Protein AF-A0A527WJB4-F1 (afdb_monomer)

Foldseek 3Di:
DPDLDDDLAPDCCLQDQDLLSVLCCAAAWDWDDCDPVRNDRDIGHGCVVPDQLQRSQVVSQCSCPPNPHDYHGDDSVVSVVSSPDDPD

Radius of gyration: 13.52 Å; Cα contacts (8 Å, |Δi|>4): 114; chains: 1; bounding box: 35×29×31 Å

pLDDT: mean 89.78, std 10.97, range [53.66, 98.75]

Solvent-accessible surface area (backbone atoms only — not comparable to full-atom values): 5138 Å² total; per-residue (Å²): 129,83,69,89,62,82,68,69,54,79,30,60,62,43,40,36,89,60,54,63,56,42,52,46,37,52,38,65,17,49,67,60,76,70,38,97,93,36,76,78,54,70,55,48,71,54,34,55,93,76,47,52,38,60,53,49,15,51,53,48,23,48,56,12,53,35,78,84,26,76,19,70,75,57,49,35,64,61,40,44,53,61,68,72,47,79,89,123

Sequence (88 aa):
APPHYPPLAGNQSIQMQSAVNAIRMVLNGGYPPGTAGNPMPYGMPPFAGVLSDNEVAAVVTYIRTSWGNRGAAISASEANQLRSAQLN

Structure (mmCIF, N/CA/C/O backbone):
data_AF-A0A527WJB4-F1
#
_entry.id   AF-A0A527WJB4-F1
#
loop_
_atom_site.group_PDB
_atom_site.id
_atom_site.type_symbol
_atom_site.label_atom_id
_atom_site.label_alt_id
_atom_site.label_comp_id
_atom_site.label_asym_id
_atom_site.label_entity_id
_atom_site.label_seq_id
_atom_site.pdbx_PDB_ins_code
_atom_site.Cartn_x
_atom_site.Cartn_y
_atom_site.Cartn_z
_atom_site.occupancy
_atom_site.B_iso_or_equiv
_atom_site.auth_seq_id
_atom_site.auth_comp_id
_atom_site.auth_asym_id
_atom_site.auth_atom_id
_atom_site.pdbx_PDB_model_num
ATOM 1 N N . ALA A 1 1 ? 15.140 -8.060 -20.922 1.00 56.00 1 ALA A N 1
ATOM 2 C CA . ALA A 1 1 ? 15.204 -6.876 -20.042 1.00 56.00 1 ALA A CA 1
ATOM 3 C C . ALA A 1 1 ? 14.260 -7.100 -18.865 1.00 56.00 1 ALA A C 1
ATOM 5 O O . ALA A 1 1 ? 13.274 -7.807 -19.065 1.00 56.00 1 ALA A O 1
ATOM 6 N N . PRO A 1 2 ? 14.550 -6.585 -17.658 1.00 58.41 2 PRO A N 1
ATOM 7 C CA . PRO A 1 2 ? 13.580 -6.614 -16.566 1.00 58.41 2 PRO A CA 1
ATOM 8 C C . PRO A 1 2 ? 12.281 -5.900 -16.986 1.00 58.41 2 PRO A C 1
ATOM 10 O O . PRO A 1 2 ? 12.333 -5.006 -17.836 1.00 58.41 2 PRO A O 1
ATOM 13 N N . PRO A 1 3 ? 11.116 -6.305 -16.453 1.00 64.12 3 PRO A N 1
ATOM 14 C CA . PRO A 1 3 ? 9.857 -5.658 -16.792 1.00 64.12 3 PRO A CA 1
ATOM 15 C C . PRO A 1 3 ? 9.868 -4.202 -16.308 1.00 64.12 3 PRO A C 1
ATOM 17 O O . PRO A 1 3 ? 10.395 -3.905 -15.238 1.00 64.12 3 PRO A O 1
ATOM 20 N N . HIS A 1 4 ? 9.262 -3.301 -17.089 1.00 72.06 4 HIS A N 1
ATOM 21 C CA . HIS A 1 4 ? 9.164 -1.875 -16.744 1.00 72.06 4 HIS A CA 1
ATOM 22 C C . HIS A 1 4 ? 8.439 -1.636 -15.409 1.00 72.06 4 HIS A C 1
ATOM 24 O O . HIS A 1 4 ? 8.728 -0.659 -14.725 1.00 72.06 4 HIS A O 1
ATOM 30 N N . TYR A 1 5 ? 7.550 -2.558 -15.023 1.00 81.06 5 TYR A N 1
ATOM 31 C CA . TYR A 1 5 ? 6.885 -2.587 -13.726 1.00 81.06 5 TYR A CA 1
ATOM 32 C C . TYR A 1 5 ? 7.123 -3.941 -13.050 1.00 81.06 5 TYR A C 1
ATOM 34 O O . TYR A 1 5 ? 7.006 -4.978 -13.711 1.00 81.06 5 TYR A O 1
ATOM 42 N N . PRO A 1 6 ? 7.445 -3.969 -11.748 1.00 83.44 6 PRO A N 1
ATOM 43 C CA . PRO A 1 6 ? 7.643 -5.222 -11.037 1.00 83.44 6 PRO A CA 1
ATOM 44 C C . PRO A 1 6 ? 6.326 -6.016 -10.958 1.00 83.44 6 PRO A C 1
ATOM 46 O O . PRO A 1 6 ? 5.261 -5.425 -10.763 1.00 83.44 6 PRO A O 1
ATOM 49 N N . PRO A 1 7 ? 6.368 -7.355 -11.073 1.00 90.00 7 PRO A N 1
ATOM 50 C CA . PRO A 1 7 ? 5.171 -8.171 -10.932 1.00 90.00 7 PRO A CA 1
ATOM 51 C C . PRO A 1 7 ? 4.627 -8.110 -9.498 1.00 90.00 7 PRO A C 1
ATOM 53 O O . PRO A 1 7 ? 5.383 -8.116 -8.521 1.00 90.00 7 PRO A O 1
ATOM 56 N N . LEU A 1 8 ? 3.296 -8.097 -9.380 1.00 92.56 8 LEU A N 1
ATOM 57 C CA . LEU A 1 8 ? 2.596 -8.234 -8.097 1.00 92.56 8 LEU A CA 1
ATOM 58 C C . LEU A 1 8 ? 2.407 -9.707 -7.701 1.00 92.56 8 LEU A C 1
ATOM 60 O O . LEU A 1 8 ? 2.403 -10.037 -6.516 1.00 92.56 8 LEU A O 1
ATOM 64 N N . ALA A 1 9 ? 2.266 -10.597 -8.686 1.00 95.06 9 ALA A N 1
ATOM 65 C CA . ALA A 1 9 ? 2.161 -12.036 -8.470 1.00 95.06 9 ALA A CA 1
ATOM 66 C C . ALA A 1 9 ? 3.508 -12.611 -8.011 1.00 95.06 9 ALA A C 1
ATOM 68 O O . ALA A 1 9 ? 4.552 -12.297 -8.585 1.00 95.06 9 ALA A O 1
ATOM 69 N N . GLY A 1 10 ? 3.501 -13.447 -6.972 1.00 92.38 10 GLY A N 1
ATOM 70 C CA . GLY A 1 10 ? 4.719 -14.088 -6.470 1.00 92.38 10 GLY A CA 1
ATOM 71 C C . GLY A 1 10 ? 5.659 -13.153 -5.695 1.00 92.38 10 GLY A C 1
ATOM 72 O O . GLY A 1 10 ? 6.703 -13.591 -5.214 1.00 92.38 10 GLY A O 1
ATOM 73 N N . ASN A 1 11 ? 5.297 -11.880 -5.523 1.00 91.88 11 ASN A N 1
ATOM 74 C CA . ASN A 1 11 ? 6.163 -10.875 -4.919 1.00 91.88 11 ASN A CA 1
ATOM 75 C C . ASN A 1 11 ? 6.263 -11.059 -3.395 1.00 91.88 11 ASN A C 1
ATOM 77 O O . ASN A 1 11 ? 5.258 -11.022 -2.684 1.00 91.88 11 ASN A O 1
ATOM 81 N N . GLN A 1 12 ? 7.482 -11.237 -2.881 1.00 91.38 12 GLN A N 1
ATOM 82 C CA . GLN A 1 12 ? 7.707 -11.505 -1.457 1.00 91.38 12 GLN A CA 1
ATOM 83 C C . GLN A 1 12 ? 7.247 -10.349 -0.565 1.00 91.38 12 GLN A C 1
ATOM 85 O O . GLN A 1 12 ? 6.557 -10.590 0.419 1.00 91.38 12 GLN A O 1
ATOM 90 N N . SER A 1 13 ? 7.501 -9.095 -0.947 1.00 90.75 13 SER A N 1
ATOM 91 C CA . SER A 1 13 ? 7.061 -7.916 -0.184 1.00 90.75 13 SER A CA 1
ATOM 92 C C . SER A 1 13 ? 5.537 -7.811 -0.056 1.00 90.75 13 SER A C 1
ATOM 94 O O . SER A 1 13 ? 5.041 -7.139 0.845 1.00 90.75 13 SER A O 1
ATOM 96 N N . ILE A 1 14 ? 4.795 -8.476 -0.945 1.00 93.81 14 ILE A N 1
ATOM 97 C CA . ILE A 1 14 ? 3.335 -8.590 -0.898 1.00 93.81 14 ILE A CA 1
ATOM 98 C C . ILE A 1 14 ? 2.903 -9.805 -0.075 1.00 93.81 14 ILE A C 1
ATOM 100 O O . ILE A 1 14 ? 1.913 -9.720 0.644 1.00 93.81 14 ILE A O 1
ATOM 104 N N . GLN A 1 15 ? 3.624 -10.922 -0.156 1.00 93.38 15 GLN A N 1
ATOM 105 C CA . GLN A 1 15 ? 3.237 -12.190 0.473 1.00 93.38 15 GLN A CA 1
ATOM 106 C C . GLN A 1 15 ? 3.714 -12.365 1.920 1.00 93.38 15 GLN A C 1
ATOM 108 O O . GLN A 1 15 ? 3.269 -13.292 2.594 1.00 93.38 15 GLN A O 1
ATOM 113 N N . MET A 1 16 ? 4.590 -11.490 2.417 1.00 93.75 16 MET A N 1
ATOM 114 C CA . MET A 1 16 ? 5.004 -11.483 3.822 1.00 93.75 16 MET A CA 1
ATOM 115 C C . MET A 1 16 ? 3.800 -11.420 4.775 1.00 93.75 16 MET A C 1
ATOM 117 O O . MET A 1 16 ? 2.777 -10.788 4.481 1.00 93.75 16 MET A O 1
ATOM 121 N N . GLN A 1 17 ? 3.961 -12.023 5.960 1.00 93.50 17 GLN A N 1
ATOM 122 C CA . GLN A 1 17 ? 2.956 -11.983 7.027 1.00 93.50 17 GLN A CA 1
ATOM 123 C C . GLN A 1 17 ? 2.537 -10.538 7.328 1.00 93.50 17 GLN A C 1
ATOM 125 O O . GLN A 1 17 ? 1.351 -10.221 7.305 1.00 93.50 17 GLN A O 1
ATOM 130 N N . SER A 1 18 ? 3.517 -9.649 7.511 1.00 95.62 18 SER A N 1
ATOM 131 C CA . SER A 1 18 ? 3.277 -8.213 7.632 1.00 95.62 18 SER A CA 1
ATOM 132 C C . SER A 1 18 ? 2.858 -7.599 6.294 1.00 95.62 18 SER A C 1
ATOM 134 O O . SER A 1 18 ? 3.519 -7.796 5.274 1.00 95.62 18 SER A O 1
ATOM 136 N N . ALA A 1 19 ? 1.787 -6.805 6.309 1.00 96.25 19 ALA A N 1
ATOM 137 C CA . ALA A 1 19 ? 1.325 -6.042 5.151 1.00 96.25 19 ALA A CA 1
ATOM 138 C C . ALA A 1 19 ? 1.987 -4.659 5.013 1.00 96.25 19 ALA A C 1
ATOM 140 O O . ALA A 1 19 ? 1.679 -3.929 4.071 1.00 96.25 19 ALA A O 1
ATOM 141 N N . VAL A 1 20 ? 2.913 -4.299 5.913 1.00 96.12 20 VAL A N 1
ATOM 142 C CA . VAL A 1 20 ? 3.522 -2.957 5.980 1.00 96.12 20 VAL A CA 1
ATOM 143 C C . VAL A 1 20 ? 4.118 -2.526 4.642 1.00 96.12 20 VAL A C 1
ATOM 145 O O . VAL A 1 20 ? 3.880 -1.404 4.205 1.00 96.12 20 VAL A O 1
ATOM 148 N N . ASN A 1 21 ? 4.845 -3.415 3.962 1.00 94.38 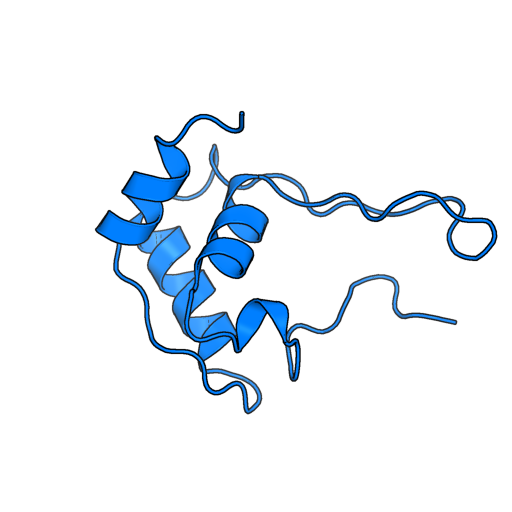21 ASN A N 1
ATOM 149 C CA . ASN A 1 21 ? 5.466 -3.090 2.678 1.00 94.38 21 ASN A CA 1
ATOM 150 C C . ASN A 1 21 ? 4.416 -2.806 1.598 1.00 94.38 21 ASN A C 1
ATOM 152 O O . ASN A 1 21 ? 4.522 -1.808 0.891 1.00 94.38 21 ASN A O 1
ATOM 156 N N . ALA A 1 22 ? 3.382 -3.645 1.496 1.00 95.38 22 ALA A N 1
ATOM 157 C CA . ALA A 1 22 ? 2.307 -3.463 0.524 1.00 95.38 22 ALA A CA 1
ATOM 158 C C . ALA A 1 22 ? 1.532 -2.157 0.764 1.00 95.38 22 ALA A C 1
ATOM 160 O O . ALA A 1 22 ? 1.290 -1.404 -0.179 1.00 95.38 22 ALA A O 1
ATOM 161 N N . ILE A 1 23 ? 1.214 -1.851 2.025 1.00 96.94 23 ILE A N 1
ATOM 162 C CA . ILE A 1 23 ? 0.513 -0.617 2.402 1.00 96.94 23 ILE A CA 1
ATOM 163 C C . ILE A 1 23 ? 1.383 0.610 2.108 1.00 96.94 23 ILE A C 1
ATOM 165 O O . ILE A 1 23 ? 0.917 1.557 1.479 1.00 96.94 23 ILE A O 1
ATOM 169 N N . ARG A 1 24 ? 2.662 0.591 2.505 1.00 95.31 24 ARG A N 1
ATOM 170 C CA . ARG A 1 24 ? 3.586 1.709 2.268 1.00 95.31 24 ARG A CA 1
ATOM 171 C C . ARG A 1 24 ? 3.831 1.960 0.789 1.00 95.31 24 ARG A C 1
ATOM 173 O O . ARG A 1 24 ? 3.922 3.121 0.414 1.00 95.31 24 ARG A O 1
ATOM 180 N N . MET A 1 25 ? 3.902 0.915 -0.034 1.00 94.06 25 MET A N 1
ATOM 181 C CA . MET A 1 25 ? 3.994 1.087 -1.482 1.00 94.06 25 MET A CA 1
ATOM 182 C C . MET A 1 25 ? 2.774 1.853 -2.001 1.00 94.06 25 MET A C 1
ATOM 184 O O . MET A 1 25 ? 2.952 2.877 -2.644 1.00 94.06 25 MET A O 1
ATOM 188 N N . VAL A 1 26 ? 1.543 1.438 -1.682 1.00 96.06 26 VAL A N 1
ATOM 189 C CA . VAL A 1 26 ? 0.337 2.145 -2.163 1.00 96.06 26 VAL A CA 1
ATOM 190 C C . VAL A 1 26 ? 0.279 3.589 -1.648 1.00 96.06 26 VAL A C 1
ATOM 192 O O . VAL A 1 26 ? 0.036 4.509 -2.424 1.00 96.06 26 VAL A O 1
ATOM 195 N N . LEU A 1 27 ? 0.540 3.814 -0.359 1.00 96.38 27 LEU A N 1
ATOM 196 C CA . LEU A 1 27 ? 0.458 5.152 0.234 1.00 96.38 27 LEU A CA 1
ATOM 197 C C . LEU A 1 27 ? 1.542 6.098 -0.295 1.00 96.38 27 LEU A C 1
ATOM 199 O O . LEU A 1 27 ? 1.231 7.215 -0.706 1.00 96.38 27 LEU A O 1
ATO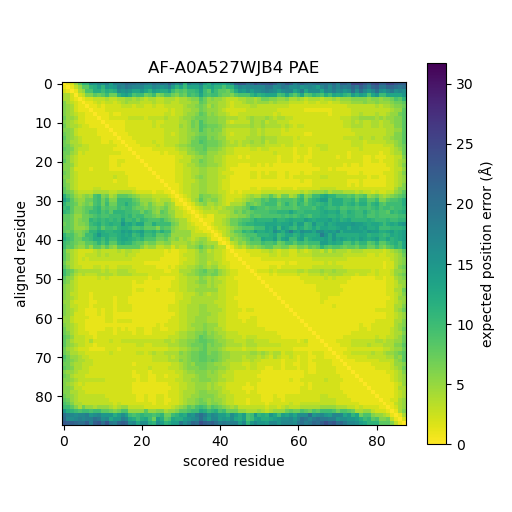M 203 N N . ASN A 1 28 ? 2.795 5.644 -0.309 1.00 94.19 28 ASN A N 1
ATOM 204 C CA . ASN A 1 28 ? 3.967 6.502 -0.506 1.00 94.19 28 ASN A CA 1
ATOM 205 C C . ASN A 1 28 ? 4.584 6.376 -1.901 1.00 94.19 28 ASN A C 1
ATOM 207 O O . ASN A 1 28 ? 5.492 7.131 -2.246 1.00 94.19 28 ASN A O 1
ATOM 211 N N . GLY A 1 29 ? 4.095 5.440 -2.710 1.00 91.38 29 GLY A N 1
ATOM 212 C CA . GLY A 1 29 ? 4.712 5.107 -3.978 1.00 91.38 29 GLY A CA 1
ATOM 213 C C . GLY A 1 29 ? 6.027 4.353 -3.786 1.00 91.38 29 GLY A C 1
ATOM 214 O O . GLY A 1 29 ? 6.320 3.788 -2.729 1.00 91.38 29 GLY A O 1
ATOM 215 N N . GLY A 1 30 ? 6.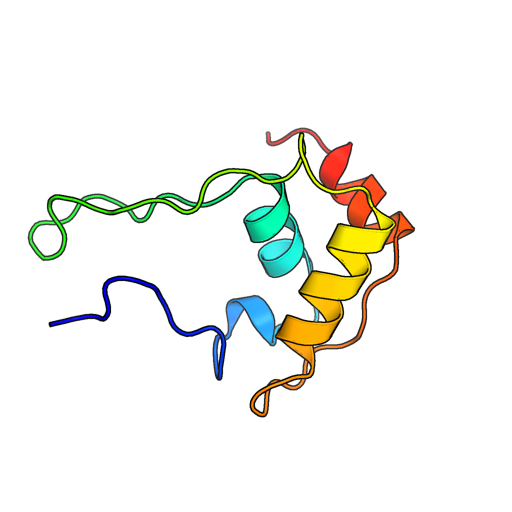839 4.335 -4.834 1.00 86.06 30 GLY A N 1
ATOM 216 C CA . GLY A 1 30 ? 8.159 3.725 -4.793 1.00 86.06 30 GLY A CA 1
ATOM 217 C C . GLY A 1 30 ? 8.945 4.018 -6.056 1.00 86.06 30 GLY A C 1
ATOM 218 O O . GLY A 1 30 ? 8.458 3.788 -7.161 1.00 86.06 30 GLY A O 1
ATOM 219 N N . TYR A 1 31 ? 10.171 4.500 -5.887 1.00 75.56 31 TYR A N 1
ATOM 220 C CA . TYR A 1 31 ? 11.099 4.740 -6.984 1.00 75.56 31 TYR A CA 1
ATOM 221 C C . TYR A 1 31 ? 12.212 3.697 -6.898 1.00 75.56 31 TYR A C 1
ATOM 223 O O . TYR A 1 31 ? 12.927 3.663 -5.893 1.00 75.56 31 TYR A O 1
ATOM 231 N N . PRO A 1 32 ? 12.359 2.816 -7.904 1.00 73.31 32 PRO A N 1
ATOM 232 C CA . PRO A 1 32 ? 13.506 1.929 -7.938 1.00 73.31 32 PRO A CA 1
ATOM 233 C C . PRO A 1 32 ? 14.796 2.760 -8.010 1.00 73.31 32 PRO A C 1
ATOM 235 O O . PRO A 1 32 ? 14.800 3.822 -8.639 1.00 73.31 32 PRO A O 1
ATOM 238 N N . PRO A 1 33 ? 15.900 2.297 -7.399 1.00 72.56 33 PRO A N 1
ATOM 239 C CA . PRO A 1 33 ? 17.172 2.989 -7.524 1.00 72.56 33 PRO A CA 1
ATOM 240 C C . PRO A 1 33 ? 17.605 3.022 -8.993 1.00 72.56 33 PRO A C 1
ATOM 242 O O . PRO A 1 33 ? 17.483 2.028 -9.717 1.00 72.56 33 PRO A O 1
ATOM 245 N N . GLY A 1 34 ? 18.141 4.165 -9.422 1.00 80.06 34 GLY A N 1
ATOM 246 C CA . GLY A 1 34 ? 18.838 4.258 -10.699 1.00 80.06 34 GLY A CA 1
ATOM 247 C C . GLY A 1 34 ? 20.083 3.376 -10.658 1.00 80.06 34 GLY A C 1
ATOM 248 O O . GLY A 1 34 ? 20.906 3.498 -9.753 1.00 80.06 34 GLY A O 1
ATOM 249 N N . THR A 1 35 ? 20.217 2.465 -11.618 1.00 82.12 35 THR A N 1
ATOM 250 C CA . THR A 1 35 ? 21.396 1.591 -11.746 1.00 82.12 35 THR A CA 1
ATOM 251 C C . THR A 1 35 ? 21.896 1.603 -13.183 1.00 82.12 35 THR A C 1
ATOM 253 O O . THR A 1 35 ? 21.164 1.995 -14.089 1.00 82.12 35 THR A O 1
ATOM 256 N N . ALA A 1 36 ? 23.110 1.105 -13.431 1.00 84.00 36 ALA A N 1
ATOM 257 C CA . ALA A 1 36 ? 23.602 0.933 -14.800 1.00 84.00 36 ALA A CA 1
ATOM 258 C C . ALA A 1 36 ? 22.659 0.066 -15.667 1.00 84.00 36 ALA A C 1
ATOM 260 O O . ALA A 1 36 ? 22.538 0.299 -16.865 1.00 84.00 36 ALA A O 1
ATOM 261 N N . GLY A 1 37 ? 21.950 -0.896 -15.059 1.00 77.00 37 GLY A N 1
ATOM 262 C CA . GLY A 1 37 ? 20.946 -1.733 -15.730 1.00 77.00 37 GLY A CA 1
ATOM 263 C C . GLY A 1 37 ? 19.527 -1.147 -15.771 1.00 77.00 37 GLY A C 1
ATOM 264 O O . GLY A 1 37 ? 18.660 -1.723 -16.423 1.00 77.00 37 GLY A O 1
ATOM 265 N N . ASN A 1 38 ? 19.276 -0.031 -15.080 1.00 70.62 38 ASN A N 1
ATOM 266 C CA . ASN A 1 38 ? 18.003 0.693 -15.067 1.00 70.62 38 ASN A CA 1
ATOM 267 C C . ASN A 1 38 ? 18.262 2.204 -14.881 1.00 70.62 38 ASN A C 1
ATOM 269 O O . ASN A 1 38 ? 18.066 2.728 -13.780 1.00 70.62 38 ASN A O 1
ATOM 273 N N . PRO A 1 39 ? 18.774 2.897 -15.916 1.00 74.44 39 PRO A N 1
ATOM 274 C CA . PRO A 1 39 ? 19.199 4.294 -15.806 1.00 74.44 39 PRO A CA 1
ATOM 275 C C . PRO A 1 39 ? 18.027 5.285 -15.740 1.00 74.44 39 PRO A C 1
ATOM 277 O O . PRO A 1 39 ? 18.218 6.421 -15.318 1.00 74.44 39 PRO A O 1
ATOM 280 N N . MET A 1 40 ? 16.820 4.868 -16.137 1.00 74.94 40 MET A N 1
ATOM 281 C CA . MET A 1 40 ? 15.597 5.679 -16.099 1.00 74.94 40 MET A CA 1
ATOM 282 C C . MET A 1 40 ? 14.468 4.910 -15.394 1.00 74.94 40 MET A C 1
ATOM 284 O O . MET A 1 40 ? 13.546 4.421 -16.051 1.00 74.94 40 MET A O 1
ATOM 288 N N . PRO A 1 41 ? 14.542 4.751 -14.060 1.00 71.62 41 PRO A N 1
ATOM 289 C CA . PRO A 1 41 ? 13.503 4.067 -13.306 1.00 71.62 41 PRO A CA 1
ATOM 290 C C . PRO A 1 41 ? 12.206 4.886 -13.310 1.00 71.62 41 PRO A C 1
ATOM 292 O O . PRO A 1 41 ? 12.156 5.990 -12.769 1.00 71.62 41 PRO A O 1
ATOM 295 N N . TYR A 1 42 ? 11.131 4.327 -13.867 1.00 77.31 42 TYR A N 1
ATOM 296 C CA . TYR A 1 42 ? 9.788 4.851 -13.630 1.00 77.31 42 TYR A CA 1
ATOM 297 C C . TYR A 1 42 ? 9.353 4.490 -12.209 1.00 77.31 42 TYR A C 1
ATOM 299 O O . TYR A 1 42 ? 9.447 3.334 -11.792 1.00 77.31 42 TYR A O 1
ATOM 307 N N . GLY A 1 43 ? 8.901 5.491 -11.457 1.00 83.81 43 GLY A N 1
ATOM 308 C CA . GLY A 1 43 ? 8.371 5.294 -10.115 1.00 83.81 43 GLY A CA 1
ATOM 309 C C . GLY A 1 43 ? 6.878 5.008 -10.110 1.00 83.81 43 GLY A C 1
ATOM 310 O O . GLY A 1 43 ? 6.140 5.404 -11.012 1.00 83.81 43 GLY A O 1
ATOM 311 N N . MET A 1 44 ? 6.429 4.361 -9.042 1.00 90.69 44 MET A N 1
ATOM 312 C CA . MET A 1 44 ? 5.024 4.339 -8.670 1.00 90.69 44 MET A CA 1
ATOM 313 C C . MET A 1 44 ?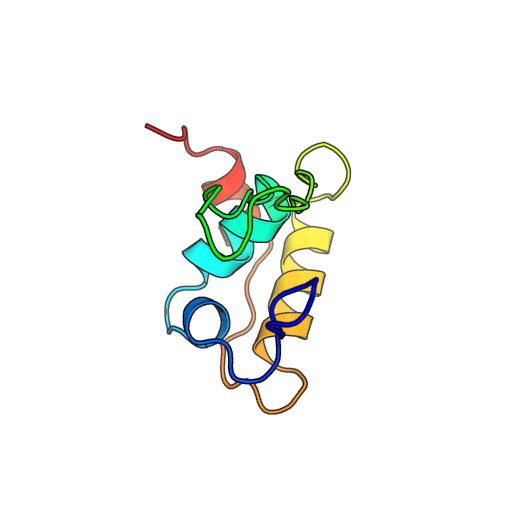 4.711 5.618 -7.877 1.00 90.69 44 MET A C 1
ATOM 315 O O . MET A 1 44 ? 5.389 5.861 -6.874 1.00 90.69 44 MET A O 1
ATOM 319 N N . PRO A 1 45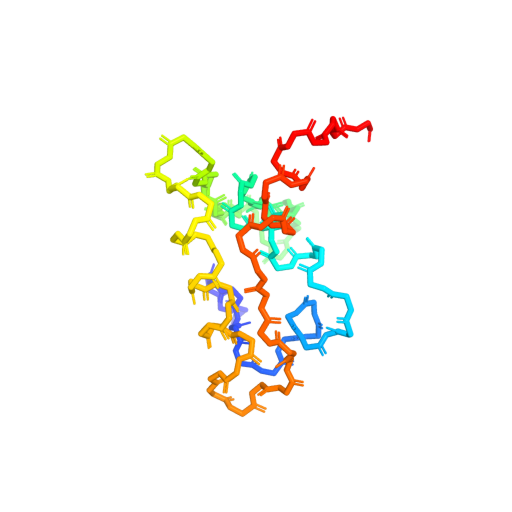 ? 3.735 6.447 -8.290 1.00 92.06 45 PRO A N 1
ATOM 320 C CA . PRO A 1 45 ? 3.354 7.640 -7.539 1.00 92.06 45 PRO A CA 1
ATOM 321 C C . PRO A 1 45 ? 2.675 7.276 -6.204 1.00 92.06 45 PRO A C 1
ATOM 323 O O . PRO A 1 45 ? 2.125 6.179 -6.076 1.00 92.06 45 PRO A O 1
ATOM 326 N N . PRO A 1 46 ? 2.692 8.178 -5.207 1.00 94.31 46 PRO A N 1
ATOM 327 C CA . PRO A 1 46 ? 1.958 7.992 -3.958 1.00 94.31 46 PRO A CA 1
ATOM 328 C C . PRO A 1 46 ? 0.448 8.146 -4.165 1.00 94.31 46 PRO A C 1
ATOM 330 O O . PRO A 1 46 ? -0.001 9.095 -4.809 1.00 94.31 46 PRO A O 1
ATOM 333 N N . PHE A 1 47 ? -0.347 7.268 -3.550 1.00 96.88 47 PHE A N 1
ATOM 334 C CA . PHE A 1 47 ? -1.813 7.347 -3.581 1.00 96.88 47 PHE A CA 1
ATOM 335 C C . PHE A 1 47 ? -2.432 7.814 -2.261 1.00 96.88 47 PHE A C 1
ATOM 337 O O . PHE A 1 47 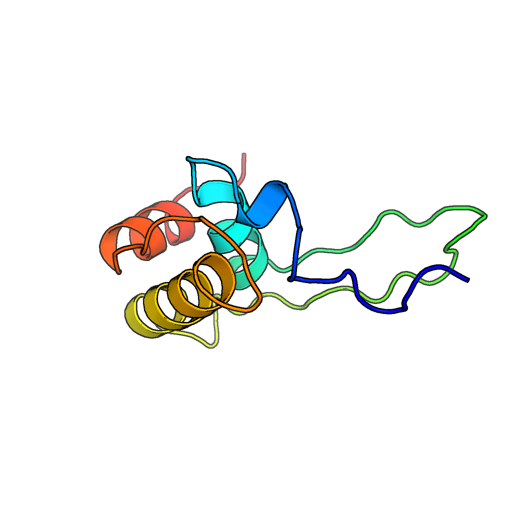? -3.657 7.872 -2.156 1.00 96.88 47 PHE A O 1
ATOM 344 N N . ALA A 1 48 ? -1.632 8.207 -1.261 1.00 95.00 48 ALA A N 1
ATOM 345 C CA . ALA A 1 48 ? -2.162 8.712 0.006 1.00 95.00 48 ALA A CA 1
ATOM 346 C C . ALA A 1 48 ? -3.117 9.913 -0.181 1.00 95.00 48 ALA A C 1
ATOM 348 O O . ALA A 1 48 ? -4.131 10.002 0.498 1.00 95.00 48 ALA A O 1
ATOM 349 N N . GLY A 1 49 ? -2.863 10.818 -1.128 1.00 94.81 49 GLY A N 1
ATOM 350 C CA . GLY A 1 49 ? -3.765 11.953 -1.384 1.00 94.81 49 GLY A CA 1
ATOM 351 C C . GLY A 1 49 ? -5.032 11.614 -2.181 1.00 94.81 49 GLY A C 1
ATOM 352 O O . GLY A 1 49 ? -5.884 12.480 -2.346 1.00 94.81 49 GLY A O 1
ATOM 353 N N . VAL A 1 50 ? -5.137 10.390 -2.708 1.00 97.25 50 VAL A N 1
ATOM 354 C CA . VAL A 1 50 ? -6.159 9.998 -3.695 1.00 97.25 50 VAL A CA 1
ATOM 355 C C . VAL A 1 50 ? -7.113 8.946 -3.137 1.00 97.25 50 VAL A C 1
ATOM 357 O O . VAL A 1 50 ? -8.307 9.015 -3.398 1.00 97.25 50 VAL A O 1
ATOM 360 N N . LEU A 1 51 ? -6.592 7.983 -2.373 1.00 98.19 51 LEU A N 1
ATOM 361 C CA . LEU A 1 51 ? -7.362 6.865 -1.832 1.00 98.19 51 LEU A CA 1
ATOM 362 C C . LEU A 1 51 ? -7.640 7.054 -0.339 1.00 98.19 51 LEU A C 1
ATOM 364 O O . LEU A 1 51 ? -6.736 7.366 0.446 1.00 98.19 51 LEU A O 1
ATOM 368 N N . SER A 1 52 ? -8.875 6.776 0.065 1.00 98.38 52 SER A N 1
ATOM 369 C CA . SER A 1 52 ? -9.277 6.604 1.463 1.00 98.38 52 SER A CA 1
ATOM 370 C C . SER A 1 52 ? -8.660 5.346 2.085 1.00 98.38 52 SER A C 1
ATOM 372 O O . SER A 1 52 ? -8.178 4.449 1.394 1.00 98.38 52 SER A O 1
ATOM 374 N N . ASP A 1 53 ? -8.701 5.236 3.413 1.00 98.50 53 ASP A N 1
ATOM 375 C CA . ASP A 1 53 ? -8.182 4.058 4.125 1.00 98.50 53 ASP A CA 1
ATOM 376 C C . ASP A 1 53 ? -8.925 2.763 3.773 1.00 98.50 53 ASP A C 1
ATOM 378 O O . ASP A 1 53 ? -8.311 1.699 3.696 1.00 98.50 53 ASP A O 1
ATOM 382 N N . ASN A 1 54 ? -10.228 2.855 3.485 1.00 98.62 54 ASN A N 1
ATOM 383 C CA . ASN A 1 54 ? -11.022 1.721 3.011 1.00 98.62 54 ASN A CA 1
ATOM 384 C C . ASN A 1 54 ? -10.582 1.265 1.613 1.00 98.62 54 ASN A C 1
ATOM 386 O O . ASN A 1 54 ? -10.468 0.067 1.363 1.00 98.62 54 ASN A O 1
ATOM 390 N N . GLU A 1 55 ? -10.301 2.202 0.707 1.00 98.75 55 GLU A N 1
ATOM 391 C CA . GLU A 1 55 ? -9.845 1.881 -0.651 1.00 98.75 55 GLU A CA 1
ATOM 392 C C . GLU A 1 55 ? -8.432 1.298 -0.646 1.00 98.75 55 GLU A C 1
ATOM 394 O O . GLU A 1 55 ? -8.168 0.317 -1.342 1.00 98.75 55 GLU A O 1
ATOM 399 N N . VAL A 1 56 ? -7.537 1.832 0.192 1.00 98.44 56 VAL A N 1
ATOM 400 C CA . VAL A 1 56 ? -6.206 1.247 0.408 1.00 98.44 56 VAL A CA 1
ATOM 401 C C . VAL A 1 56 ? -6.338 -0.179 0.943 1.00 98.44 56 VAL A C 1
ATOM 403 O O . VAL A 1 56 ? -5.702 -1.089 0.410 1.00 98.44 56 VAL A O 1
ATOM 406 N N . ALA A 1 57 ? -7.197 -0.399 1.943 1.00 98.62 57 ALA A N 1
ATOM 407 C CA . ALA A 1 57 ? -7.448 -1.727 2.492 1.00 98.62 57 ALA A CA 1
ATOM 408 C C . ALA A 1 57 ? -7.973 -2.715 1.443 1.00 98.62 57 ALA A C 1
ATOM 410 O O . ALA A 1 57 ? -7.467 -3.837 1.341 1.00 98.62 57 ALA A O 1
ATOM 411 N N . ALA A 1 58 ? -8.934 -2.289 0.623 1.00 98.69 58 ALA A N 1
ATOM 412 C CA . ALA A 1 58 ? -9.507 -3.107 -0.439 1.00 98.69 58 ALA A CA 1
ATOM 413 C C . ALA A 1 58 ? -8.467 -3.476 -1.509 1.00 98.69 58 ALA A C 1
ATOM 415 O O . ALA A 1 58 ? -8.298 -4.657 -1.822 1.00 98.69 58 ALA A O 1
ATOM 416 N N . VAL A 1 59 ? -7.724 -2.494 -2.031 1.00 97.94 59 VAL A N 1
ATOM 417 C CA . VAL A 1 59 ? -6.712 -2.716 -3.077 1.00 97.94 59 VAL A CA 1
ATOM 418 C C . VAL A 1 59 ? -5.583 -3.607 -2.570 1.00 97.94 59 VAL A C 1
ATOM 420 O O . VAL A 1 59 ? -5.222 -4.578 -3.234 1.00 97.94 59 VAL A O 1
ATOM 423 N N . VAL A 1 60 ? -5.038 -3.332 -1.383 1.00 97.88 60 VAL A N 1
ATOM 424 C CA . VAL A 1 60 ? -3.946 -4.139 -0.815 1.00 97.88 60 VAL A CA 1
ATOM 425 C C . VAL A 1 60 ? -4.415 -5.563 -0.525 1.00 97.88 60 VAL A C 1
ATOM 427 O O . VAL A 1 60 ? -3.688 -6.509 -0.827 1.00 97.88 60 VAL A O 1
ATOM 430 N N . THR A 1 61 ? -5.630 -5.739 -0.002 1.00 98.25 61 THR A N 1
ATOM 431 C CA . THR A 1 61 ? -6.223 -7.069 0.204 1.00 98.25 61 THR A CA 1
ATOM 432 C C . THR A 1 61 ? -6.345 -7.825 -1.113 1.00 98.25 61 THR A C 1
ATOM 434 O O . THR A 1 61 ? -5.907 -8.974 -1.200 1.00 98.25 61 THR A O 1
ATOM 437 N N . TYR A 1 62 ? -6.873 -7.179 -2.155 1.00 98.06 62 TYR A N 1
ATOM 438 C CA . TYR A 1 62 ? -6.989 -7.781 -3.479 1.00 98.06 62 TYR A CA 1
ATOM 439 C C . TYR A 1 62 ? -5.619 -8.201 -4.022 1.00 98.06 62 TYR A C 1
ATOM 441 O O . TYR A 1 62 ? -5.445 -9.347 -4.426 1.00 98.06 62 TYR A O 1
ATOM 449 N N . ILE A 1 63 ? -4.610 -7.329 -3.940 1.00 97.00 63 ILE A N 1
ATOM 450 C CA . ILE A 1 63 ? -3.237 -7.630 -4.373 1.00 97.00 63 ILE A CA 1
ATOM 451 C C . ILE A 1 63 ? -2.649 -8.823 -3.603 1.00 97.00 63 ILE A C 1
ATOM 453 O O . ILE A 1 63 ? -2.012 -9.692 -4.200 1.00 97.00 63 ILE A O 1
ATOM 457 N N . ARG A 1 64 ? -2.857 -8.883 -2.284 1.00 97.44 64 ARG A N 1
ATOM 458 C CA . ARG A 1 64 ? -2.296 -9.918 -1.397 1.00 97.44 64 ARG A CA 1
ATOM 459 C C . ARG A 1 64 ? -2.944 -11.291 -1.550 1.00 97.44 64 ARG A C 1
ATOM 461 O O . ARG A 1 64 ? -2.303 -12.280 -1.205 1.00 97.44 64 ARG A O 1
ATOM 468 N N . THR A 1 65 ? -4.169 -11.350 -2.065 1.00 97.12 65 THR A N 1
ATOM 469 C CA . THR A 1 65 ? -4.971 -12.583 -2.170 1.00 97.12 65 THR A CA 1
ATOM 470 C C . THR A 1 65 ? -5.200 -13.045 -3.612 1.00 97.12 65 THR A C 1
ATOM 472 O O . THR A 1 65 ? -5.654 -14.165 -3.838 1.00 97.12 65 THR A O 1
ATOM 475 N N . SER A 1 66 ? -4.857 -12.213 -4.600 1.00 97.44 66 SER A N 1
ATOM 476 C CA . SER A 1 66 ? -5.008 -12.522 -6.026 1.00 97.44 66 SER A CA 1
ATOM 477 C C . SER A 1 66 ? -3.744 -13.116 -6.642 1.00 97.44 66 SER A C 1
ATOM 479 O O . SER A 1 66 ? -2.652 -13.049 -6.080 1.00 97.44 66 SER A O 1
ATOM 481 N N . TRP A 1 67 ? -3.887 -13.694 -7.839 1.00 95.88 67 TRP A N 1
ATOM 482 C CA . TRP A 1 67 ? -2.776 -14.203 -8.660 1.00 95.88 67 TRP A CA 1
ATOM 483 C C . TRP A 1 67 ? -1.870 -15.225 -7.950 1.00 95.88 67 TRP A C 1
ATOM 485 O O . TRP A 1 67 ? -0.670 -15.295 -8.210 1.00 95.88 67 TRP A O 1
ATOM 495 N N . GLY A 1 68 ? -2.448 -16.019 -7.043 1.00 95.69 68 GLY A N 1
ATOM 496 C CA . GLY A 1 68 ? -1.730 -17.039 -6.276 1.00 95.69 68 GLY A CA 1
ATOM 497 C C . GLY A 1 68 ? -0.944 -16.504 -5.074 1.00 95.69 68 GLY A C 1
ATOM 498 O O . GLY A 1 68 ? -0.265 -17.292 -4.413 1.00 95.69 68 GLY A O 1
ATOM 499 N N . ASN A 1 69 ? -1.042 -15.205 -4.770 1.00 96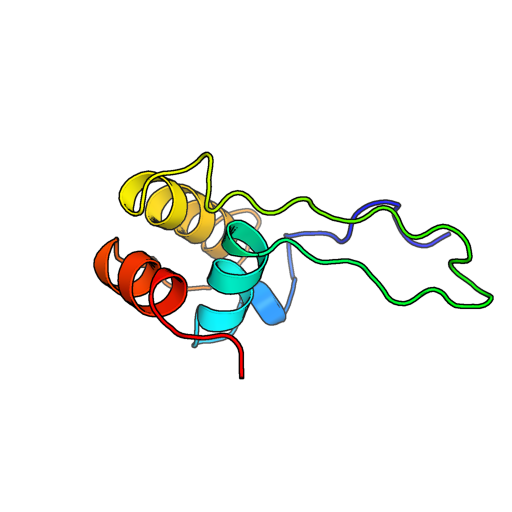.62 69 ASN A N 1
ATOM 500 C CA . ASN A 1 69 ? -0.496 -14.637 -3.543 1.00 96.62 69 ASN A CA 1
ATOM 501 C C . ASN A 1 69 ? -1.247 -15.175 -2.314 1.00 96.62 69 ASN A C 1
ATOM 503 O O . ASN A 1 69 ? -2.444 -15.453 -2.365 1.00 96.62 69 ASN A O 1
ATOM 507 N N . ARG A 1 70 ? -0.522 -15.337 -1.204 1.00 95.12 70 ARG A N 1
ATOM 508 C CA . ARG A 1 70 ? -1.027 -15.962 0.034 1.00 95.12 70 ARG A CA 1
ATOM 509 C C . ARG A 1 70 ? -1.006 -15.017 1.237 1.00 95.12 70 ARG A C 1
ATOM 511 O O . ARG A 1 70 ? -0.850 -15.458 2.372 1.00 95.12 70 ARG A O 1
ATOM 518 N N . GLY A 1 71 ? -1.095 -13.712 0.993 1.00 94.06 71 GLY A N 1
ATOM 519 C CA . GLY A 1 71 ? -1.160 -12.719 2.058 1.00 94.06 71 GLY A CA 1
ATOM 520 C C . GLY A 1 71 ? -2.550 -12.663 2.698 1.00 94.06 71 GLY A C 1
ATOM 521 O O . GLY A 1 71 ? -3.552 -13.005 2.078 1.00 94.06 71 GLY A O 1
ATOM 522 N N . ALA A 1 72 ? -2.611 -12.200 3.945 1.00 95.25 72 ALA A N 1
ATOM 523 C CA . ALA A 1 72 ? -3.877 -11.939 4.629 1.00 95.25 72 ALA A CA 1
ATOM 524 C C . ALA A 1 72 ? -4.515 -10.619 4.163 1.00 95.25 72 ALA A C 1
ATOM 526 O O . ALA A 1 72 ? -3.801 -9.696 3.751 1.00 95.25 72 ALA A O 1
ATOM 527 N N . ALA A 1 73 ? -5.843 -10.538 4.270 1.00 96.38 73 ALA A N 1
ATOM 528 C CA . ALA A 1 73 ? -6.583 -9.288 4.138 1.00 96.38 73 ALA A CA 1
ATOM 529 C C . ALA A 1 73 ? -6.147 -8.278 5.206 1.00 96.38 73 ALA A C 1
ATOM 531 O O . ALA A 1 73 ? -5.682 -8.669 6.277 1.00 96.38 73 ALA A O 1
ATOM 532 N N . ILE A 1 74 ? -6.316 -6.993 4.906 1.00 97.50 74 ILE A N 1
ATOM 533 C CA . ILE A 1 74 ? -6.016 -5.901 5.831 1.00 97.50 74 ILE A CA 1
ATOM 534 C C . ILE A 1 74 ? -7.257 -5.066 6.122 1.00 97.50 74 ILE A C 1
ATOM 536 O O . ILE A 1 74 ? -8.172 -4.964 5.303 1.00 97.50 74 ILE A O 1
ATOM 540 N N . SER A 1 75 ? -7.264 -4.439 7.288 1.00 98.25 75 SER A N 1
ATOM 541 C CA . SER A 1 75 ? -8.295 -3.507 7.725 1.00 98.25 75 SER A CA 1
ATOM 542 C C . SER A 1 75 ? -7.978 -2.062 7.330 1.00 98.25 75 SER A C 1
ATOM 544 O O . SER A 1 75 ? -6.825 -1.672 7.130 1.00 98.25 75 SER A O 1
ATOM 546 N N . ALA A 1 76 ? -9.015 -1.223 7.290 1.00 98.31 76 ALA A N 1
ATOM 547 C CA . ALA A 1 76 ? -8.843 0.216 7.113 1.00 98.31 76 ALA A CA 1
ATOM 548 C C . ALA A 1 76 ? -8.061 0.860 8.273 1.00 98.31 76 ALA A C 1
ATOM 550 O O . ALA A 1 76 ? -7.329 1.821 8.050 1.00 98.31 76 ALA A O 1
ATOM 551 N N . SER A 1 77 ? -8.146 0.326 9.500 1.00 98.00 77 SER A N 1
ATOM 552 C CA . SER A 1 77 ? -7.361 0.871 10.615 1.00 98.00 77 SER A CA 1
ATOM 553 C C . SER A 1 77 ? -5.866 0.611 10.445 1.00 98.00 77 SER A C 1
ATOM 555 O O . SER A 1 77 ? -5.071 1.489 10.754 1.00 98.00 77 SER A O 1
ATOM 557 N N . GLU A 1 78 ? -5.464 -0.553 9.924 1.00 97.50 78 GLU A N 1
ATOM 558 C CA . GLU A 1 78 ? -4.056 -0.823 9.590 1.00 97.50 78 GLU A CA 1
ATOM 559 C C . GLU A 1 78 ? -3.539 0.136 8.508 1.00 97.50 78 GLU A C 1
ATOM 561 O O . GLU A 1 78 ? -2.416 0.636 8.605 1.00 97.50 78 GLU A O 1
ATOM 566 N N . ALA A 1 79 ? -4.367 0.450 7.504 1.00 97.56 79 ALA A N 1
ATOM 567 C CA . ALA A 1 79 ? -4.036 1.460 6.500 1.00 97.56 79 ALA A CA 1
ATOM 568 C C . ALA A 1 79 ? -3.871 2.855 7.132 1.00 97.56 79 ALA A C 1
ATOM 570 O O . ALA A 1 79 ? -2.866 3.528 6.893 1.00 97.56 79 ALA A O 1
ATOM 571 N N . ASN A 1 80 ? -4.807 3.258 7.996 1.00 97.62 80 ASN A N 1
ATOM 572 C CA . ASN A 1 80 ? -4.775 4.543 8.693 1.00 97.62 80 ASN A CA 1
ATOM 573 C C . ASN A 1 80 ? -3.548 4.695 9.609 1.00 97.62 80 ASN A C 1
ATOM 575 O O . ASN A 1 80 ? -2.900 5.746 9.619 1.00 97.62 80 ASN A O 1
ATOM 579 N N . GLN A 1 81 ? -3.197 3.637 10.345 1.00 96.88 81 GLN A N 1
ATOM 580 C CA . GLN A 1 81 ? -2.021 3.607 11.217 1.00 96.88 81 GLN A CA 1
ATOM 581 C C . GLN A 1 81 ? -0.742 3.902 10.431 1.00 96.88 81 GLN A C 1
ATOM 583 O O . GLN A 1 81 ? 0.070 4.722 10.856 1.00 96.88 81 GLN A O 1
ATOM 588 N N . LEU A 1 82 ? -0.572 3.278 9.263 1.00 96.25 82 LEU A N 1
ATOM 589 C CA . LEU A 1 82 ? 0.614 3.484 8.430 1.00 96.25 82 LEU A CA 1
ATOM 590 C C . LEU A 1 82 ? 0.591 4.792 7.640 1.00 96.25 82 LEU A C 1
ATOM 592 O O . LEU A 1 82 ? 1.660 5.295 7.309 1.00 96.25 82 LEU A O 1
ATOM 596 N N . ARG A 1 83 ? -0.58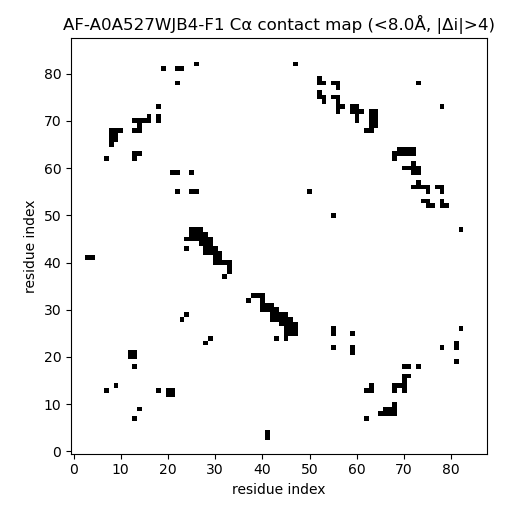8 5.356 7.371 1.00 95.31 83 ARG A N 1
ATOM 597 C CA . ARG A 1 83 ? -0.729 6.708 6.815 1.00 95.31 83 ARG A CA 1
ATOM 598 C C . ARG A 1 83 ? -0.307 7.782 7.811 1.00 95.31 83 ARG A C 1
ATOM 600 O O . ARG A 1 83 ? 0.315 8.764 7.425 1.00 95.31 83 ARG A O 1
ATOM 607 N N . SER A 1 84 ? -0.670 7.596 9.075 1.00 92.75 84 SER A N 1
ATOM 608 C CA . SER A 1 84 ? -0.406 8.564 10.144 1.00 92.75 84 SER A CA 1
ATOM 609 C C . SER A 1 84 ? 1.005 8.431 10.722 1.00 92.75 84 SER A C 1
ATOM 611 O O . SER A 1 84 ? 1.493 9.344 11.385 1.00 92.75 84 SER A O 1
ATOM 613 N N . ALA A 1 85 ? 1.671 7.299 10.485 1.00 87.75 85 ALA A N 1
ATOM 614 C CA . ALA A 1 85 ? 3.044 7.076 10.906 1.00 87.75 85 ALA A CA 1
ATOM 615 C C . ALA A 1 85 ? 4.013 7.962 10.108 1.00 87.75 85 ALA A C 1
ATOM 617 O O . ALA A 1 85 ? 4.060 7.898 8.879 1.00 87.75 85 ALA A O 1
ATOM 618 N N . GLN A 1 86 ? 4.836 8.745 10.809 1.00 69.31 86 GLN A N 1
ATOM 619 C CA . GLN A 1 86 ? 5.956 9.440 10.179 1.00 69.31 86 GLN A CA 1
ATOM 620 C C . GLN A 1 86 ? 6.944 8.433 9.577 1.00 69.31 86 GLN A C 1
ATOM 622 O O . GLN A 1 86 ? 7.320 7.436 10.201 1.00 69.31 86 GLN A O 1
ATOM 627 N N . LEU A 1 87 ? 7.352 8.704 8.337 1.00 66.00 87 LEU A N 1
ATOM 628 C CA . LEU A 1 87 ? 8.511 8.073 7.722 1.00 66.00 87 LEU A CA 1
ATOM 629 C C . LEU A 1 87 ? 9.748 8.726 8.348 1.00 66.00 87 LEU A C 1
ATOM 631 O O . LEU A 1 87 ? 10.150 9.805 7.922 1.00 66.00 87 LEU A O 1
ATOM 635 N N . ASN A 1 88 ? 10.272 8.110 9.405 1.00 53.66 88 ASN A N 1
ATOM 636 C CA . ASN A 1 88 ? 11.550 8.495 10.003 1.00 53.66 88 ASN A CA 1
ATOM 637 C C . ASN A 1 88 ? 12.717 7.970 9.166 1.00 53.66 88 ASN A C 1
ATOM 639 O O . ASN A 1 88 ? 12.597 6.822 8.670 1.00 53.66 88 ASN A O 1
#

Nearest PDB structures (foldseek):
  8gy2-assembly1_B  TM=9.217E-01  e=1.599E-05  Gluconobacter oxydans 621H
  8qgf-assembly1_A  TM=7.964E-01  e=2.328E-05  Ralstonia pickettii
  6qpv-assembly1_A  TM=7.972E-01  e=3.146E-05  Ralstonia pickettii
  3zbm-assembly1_A  TM=7.889E-01  e=4.939E-05  Ralstonia pickettii 12J
  6qpz-assembly2_I  TM=7.894E-01  e=8.361E-05  Ralstonia pickettii

Secondary structure (DSSP, 8-state):
---SS--STT-HHHHSS--HHHHHHHHH-B-PPPBTTBSSPPPBPP-TTT--HHHHHHHHHHHHHSTT--PPP--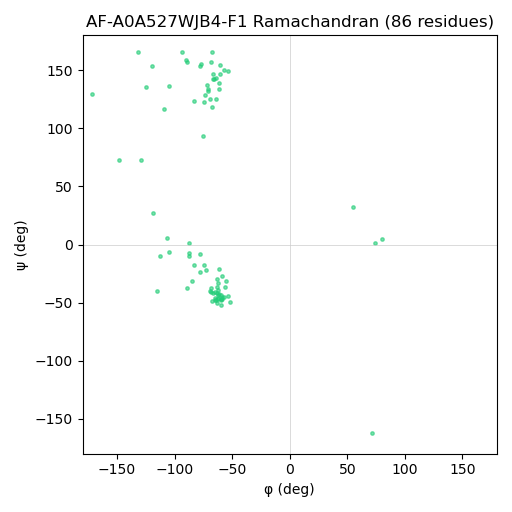HHHHHHHHHS---

Mean predicted aligned error: 4.53 Å